Protein AF-A0A2W0AIH6-F1 (afdb_monomer_lite)

Structure (mmCIF, N/CA/C/O backbone):
data_AF-A0A2W0AIH6-F1
#
_entry.id   AF-A0A2W0AIH6-F1
#
loop_
_atom_site.group_PDB
_atom_site.id
_atom_site.type_symbol
_atom_site.label_atom_id
_atom_site.label_alt_id
_atom_site.label_comp_id
_atom_site.label_asym_id
_atom_site.label_entity_id
_atom_site.label_seq_id
_atom_site.pdbx_PDB_ins_code
_atom_site.Cartn_x
_atom_site.Cartn_y
_atom_site.Cartn_z
_atom_site.occupancy
_atom_site.B_iso_or_equiv
_atom_site.auth_seq_id
_atom_site.auth_comp_id
_atom_site.auth_asym_id
_atom_site.auth_atom_id
_atom_site.pdbx_PDB_model_num
ATOM 1 N N . GLU A 1 1 ? 5.944 -13.666 -12.154 1.00 88.19 1 GLU A N 1
ATOM 2 C CA . GLU A 1 1 ? 5.937 -15.117 -11.828 1.00 88.19 1 GLU A CA 1
ATOM 3 C C . GLU A 1 1 ? 5.924 -15.311 -10.312 1.00 88.19 1 GLU A C 1
ATOM 5 O O . GLU A 1 1 ? 6.243 -14.347 -9.616 1.00 88.19 1 GLU A O 1
ATOM 10 N N . PRO A 1 2 ? 5.558 -16.492 -9.774 1.00 95.75 2 PRO A N 1
ATOM 11 C CA . PRO A 1 2 ? 5.498 -16.731 -8.332 1.00 95.75 2 PRO A CA 1
ATOM 12 C C . PRO A 1 2 ? 6.894 -16.934 -7.706 1.00 95.75 2 PRO A C 1
ATOM 14 O O . PRO A 1 2 ? 7.175 -17.976 -7.110 1.00 95.75 2 PRO A O 1
ATOM 17 N N . LEU A 1 3 ? 7.788 -15.966 -7.912 1.00 96.81 3 LEU A N 1
ATOM 18 C CA . LEU A 1 3 ? 9.206 -16.013 -7.543 1.00 96.81 3 LEU A CA 1
ATOM 19 C C . LEU A 1 3 ? 9.545 -15.110 -6.349 1.00 96.81 3 LEU A C 1
ATOM 21 O O . LEU A 1 3 ? 10.716 -14.947 -6.028 1.00 96.81 3 LEU A O 1
ATOM 25 N N . ALA A 1 4 ? 8.550 -14.505 -5.691 1.00 96.31 4 ALA A N 1
ATOM 26 C CA . ALA A 1 4 ? 8.812 -13.686 -4.514 1.00 96.31 4 ALA A CA 1
ATOM 27 C C . ALA A 1 4 ? 9.203 -14.564 -3.313 1.00 96.31 4 ALA A C 1
ATOM 29 O O . ALA A 1 4 ? 8.496 -15.518 -2.968 1.00 96.31 4 ALA A O 1
ATOM 30 N N . GLU A 1 5 ? 10.328 -14.244 -2.672 1.00 94.50 5 GLU A N 1
ATOM 31 C CA . GLU A 1 5 ? 10.950 -15.096 -1.655 1.00 94.50 5 GLU A CA 1
ATOM 32 C C . GLU A 1 5 ? 10.581 -14.682 -0.227 1.00 94.50 5 GLU A C 1
ATOM 34 O O . GLU A 1 5 ? 10.165 -15.537 0.568 1.00 94.50 5 GLU A O 1
ATOM 39 N N . PHE A 1 6 ? 10.701 -13.382 0.077 1.00 93.56 6 PHE A N 1
ATOM 40 C CA . PHE A 1 6 ? 10.445 -12.783 1.390 1.00 93.56 6 PHE A CA 1
ATOM 41 C C . PHE A 1 6 ? 9.976 -11.319 1.289 1.00 93.56 6 PHE A C 1
ATOM 43 O O . PHE A 1 6 ? 10.190 -10.634 0.286 1.00 93.56 6 PHE A O 1
ATOM 50 N N . GLN A 1 7 ? 9.321 -10.831 2.347 1.00 85.38 7 GLN A N 1
ATOM 51 C CA . GLN A 1 7 ? 8.916 -9.429 2.472 1.00 85.38 7 GLN A CA 1
ATOM 52 C C . GLN A 1 7 ? 10.156 -8.530 2.582 1.00 85.38 7 GLN A C 1
ATOM 54 O O . GLN A 1 7 ? 10.975 -8.730 3.472 1.00 85.38 7 GLN A O 1
ATOM 59 N N . GLY A 1 8 ? 10.272 -7.532 1.701 1.00 87.31 8 GLY A N 1
ATOM 60 C CA . GLY A 1 8 ? 11.427 -6.624 1.657 1.00 87.31 8 GLY A CA 1
ATOM 61 C C . GLY A 1 8 ? 12.515 -7.013 0.652 1.00 87.31 8 GLY A C 1
ATOM 62 O O . GLY A 1 8 ? 13.564 -6.389 0.631 1.00 87.31 8 GLY A O 1
ATOM 63 N N . GLN A 1 9 ? 12.279 -8.010 -0.210 1.00 92.12 9 GLN A N 1
ATOM 64 C CA . GLN A 1 9 ? 13.210 -8.374 -1.294 1.00 92.12 9 GLN A CA 1
ATOM 65 C C . GLN A 1 9 ? 13.425 -7.271 -2.354 1.00 92.12 9 GLN A C 1
ATOM 67 O O . GLN A 1 9 ? 14.321 -7.392 -3.189 1.00 92.12 9 GLN A O 1
ATOM 72 N N . LEU A 1 10 ? 12.546 -6.265 -2.376 1.00 94.69 10 LEU A N 1
ATOM 73 C CA . LEU A 1 10 ? 12.642 -5.093 -3.237 1.00 94.69 10 LEU A CA 1
ATOM 74 C C . LEU A 1 10 ? 13.404 -4.024 -2.456 1.00 94.69 10 LEU A C 1
ATOM 76 O O . LEU A 1 10 ? 12.835 -3.369 -1.587 1.00 94.69 10 LEU A O 1
ATOM 80 N N . ASP A 1 11 ? 14.696 -3.925 -2.744 1.00 93.56 11 ASP A N 1
ATOM 81 C CA . ASP A 1 11 ? 15.621 -2.957 -2.162 1.00 93.56 11 ASP A CA 1
ATOM 82 C C . ASP A 1 11 ? 16.517 -2.433 -3.298 1.00 93.56 11 ASP A C 1
ATOM 84 O O . ASP A 1 11 ? 17.241 -3.231 -3.912 1.00 93.56 11 ASP A O 1
ATOM 88 N N . PRO A 1 12 ? 16.428 -1.140 -3.656 1.00 94.50 12 PRO A N 1
ATOM 89 C CA . PRO A 1 12 ? 15.680 -0.071 -2.980 1.00 94.50 12 PRO A CA 1
ATOM 90 C C . PRO A 1 12 ? 14.155 -0.205 -3.097 1.00 94.50 12 PRO A C 1
ATOM 92 O O . PRO A 1 12 ? 13.643 -0.961 -3.927 1.00 94.50 12 PRO A O 1
ATOM 95 N N . ASP A 1 13 ? 13.435 0.546 -2.263 1.00 93.25 13 ASP A N 1
ATOM 96 C CA . ASP A 1 13 ? 11.973 0.649 -2.304 1.00 93.25 13 ASP A CA 1
ATOM 97 C C . ASP A 1 13 ? 11.495 1.111 -3.701 1.00 93.25 13 ASP A C 1
ATOM 99 O O . ASP A 1 13 ? 12.067 2.051 -4.267 1.00 93.25 13 ASP A O 1
ATOM 103 N N . PRO A 1 14 ? 10.486 0.461 -4.311 1.00 95.50 14 PRO A N 1
ATOM 104 C CA . PRO A 1 14 ? 9.937 0.906 -5.587 1.00 95.50 14 PRO A CA 1
ATOM 105 C C . PRO A 1 14 ? 9.356 2.319 -5.503 1.00 95.50 14 PRO A C 1
ATOM 107 O O . PRO A 1 14 ? 8.718 2.680 -4.518 1.00 95.50 14 PRO A O 1
ATOM 110 N N . ASP A 1 15 ? 9.500 3.108 -6.573 1.00 95.25 15 ASP A N 1
ATOM 111 C CA . ASP A 1 15 ? 8.969 4.471 -6.559 1.00 95.25 15 ASP A CA 1
ATOM 112 C C . ASP A 1 15 ? 7.441 4.472 -6.458 1.00 95.25 15 ASP A C 1
ATOM 114 O O . ASP A 1 15 ? 6.725 4.097 -7.390 1.00 95.25 15 ASP A O 1
ATOM 118 N N . HIS A 1 16 ? 6.945 4.943 -5.323 1.00 93.56 16 HIS A N 1
ATOM 119 C CA . HIS A 1 16 ? 5.527 5.129 -5.062 1.00 93.56 16 HIS A CA 1
ATOM 120 C C . HIS A 1 16 ? 5.124 6.618 -5.072 1.00 93.56 16 HIS A C 1
ATOM 122 O O . HIS A 1 16 ? 4.036 6.974 -4.613 1.00 93.56 16 HIS A O 1
ATOM 128 N N . HIS A 1 17 ? 5.989 7.527 -5.538 1.00 93.50 17 HIS A N 1
ATOM 129 C CA . HIS A 1 17 ? 5.618 8.921 -5.795 1.00 93.50 17 HIS A CA 1
ATOM 130 C C . HIS A 1 17 ? 4.837 9.046 -7.101 1.00 93.50 17 HIS A C 1
ATOM 132 O O . HIS A 1 17 ? 4.889 8.176 -7.968 1.00 93.50 17 HIS A O 1
ATOM 138 N N . PHE A 1 18 ? 4.129 10.168 -7.257 1.00 92.69 18 PHE A N 1
ATOM 139 C CA . PHE A 1 18 ? 3.310 10.414 -8.442 1.00 92.69 18 PHE A CA 1
ATOM 140 C C . PHE A 1 18 ? 4.077 10.217 -9.766 1.00 92.69 18 PHE A C 1
ATOM 142 O O . PHE A 1 18 ? 3.569 9.473 -10.596 1.00 92.69 18 PHE A O 1
ATOM 149 N N . PRO A 1 19 ? 5.296 10.762 -9.981 1.00 93.75 19 PRO A N 1
ATOM 150 C CA . PRO A 1 19 ? 6.025 10.542 -11.236 1.00 93.75 19 PRO A CA 1
ATOM 151 C C . PRO A 1 19 ? 6.367 9.069 -11.508 1.00 93.75 19 PRO A C 1
ATOM 153 O O . PRO A 1 19 ? 6.285 8.621 -12.651 1.00 93.75 19 PRO A O 1
ATOM 156 N N . GLY A 1 20 ? 6.714 8.305 -10.468 1.00 95.50 20 GLY A N 1
ATOM 157 C CA . GLY A 1 20 ? 6.971 6.871 -10.574 1.00 95.50 20 GLY A CA 1
ATOM 158 C C . GLY A 1 20 ? 5.717 6.099 -10.973 1.00 95.50 20 GLY A C 1
ATOM 159 O O . GLY A 1 20 ? 5.725 5.377 -11.967 1.00 95.50 20 GLY A O 1
ATOM 160 N N . VAL A 1 21 ? 4.609 6.3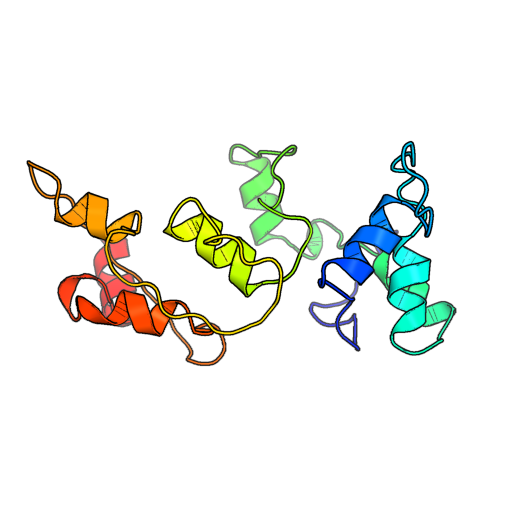12 -10.259 1.00 95.69 21 VAL A N 1
ATOM 161 C CA . VAL A 1 21 ? 3.319 5.662 -10.556 1.00 95.69 21 VAL A CA 1
ATOM 162 C C . VAL A 1 21 ? 2.788 6.074 -11.936 1.00 95.69 21 VAL A C 1
ATOM 164 O O . VAL A 1 21 ? 2.229 5.257 -12.668 1.00 95.69 21 VAL A O 1
ATOM 167 N N . ASP A 1 22 ? 3.009 7.322 -12.337 1.00 95.62 22 ASP A N 1
ATOM 168 C CA . ASP A 1 22 ? 2.675 7.826 -13.664 1.00 95.62 22 ASP A CA 1
ATOM 169 C C . ASP A 1 22 ? 3.418 7.067 -14.771 1.00 95.62 22 ASP A C 1
ATOM 171 O O . ASP A 1 22 ? 2.798 6.538 -15.701 1.00 95.62 22 ASP A O 1
ATOM 175 N N . LEU A 1 23 ? 4.738 6.917 -14.610 1.00 97.44 23 LEU A N 1
ATOM 176 C CA . LEU A 1 23 ? 5.564 6.101 -15.489 1.00 97.44 23 LEU A CA 1
ATOM 177 C C . LEU A 1 23 ? 5.065 4.655 -15.515 1.00 97.44 23 LEU A C 1
ATOM 179 O O . LEU A 1 23 ? 4.959 4.095 -16.602 1.00 97.44 23 LEU A O 1
ATOM 183 N N . GLN A 1 24 ? 4.710 4.067 -14.368 1.00 97.50 24 GLN A N 1
ATOM 184 C CA . GLN A 1 24 ? 4.189 2.696 -14.273 1.00 97.50 24 GLN A CA 1
ATOM 185 C C . GLN A 1 24 ? 2.921 2.494 -15.115 1.00 97.50 24 GLN A C 1
ATOM 187 O O . GLN A 1 24 ? 2.837 1.534 -15.888 1.00 97.50 24 GLN A O 1
ATOM 192 N N . ILE A 1 25 ? 1.966 3.421 -15.001 1.00 97.06 25 ILE A N 1
ATOM 193 C CA . ILE A 1 25 ? 0.647 3.342 -15.640 1.00 97.06 25 ILE A CA 1
ATOM 194 C C . ILE A 1 25 ? 0.716 3.673 -17.138 1.00 97.06 25 ILE A C 1
ATOM 196 O O . ILE A 1 25 ? 0.122 2.965 -17.956 1.00 97.06 25 ILE A O 1
ATOM 200 N N . PHE A 1 26 ? 1.430 4.736 -17.512 1.00 97.88 26 PHE A N 1
ATOM 201 C CA . PHE A 1 26 ? 1.424 5.281 -18.878 1.00 97.88 26 PHE A CA 1
ATOM 202 C C . PHE A 1 26 ? 2.676 4.932 -19.689 1.00 97.88 26 PHE A C 1
ATOM 204 O O . PHE A 1 26 ? 2.755 5.216 -20.884 1.00 97.88 26 PHE A O 1
ATOM 211 N N . GLY A 1 27 ? 3.668 4.289 -19.076 1.00 96.81 27 GLY A N 1
ATOM 212 C CA . GLY A 1 27 ? 4.873 3.827 -19.762 1.00 96.81 27 GLY A CA 1
ATOM 213 C C . GLY A 1 27 ? 5.783 4.954 -20.264 1.00 96.81 27 GLY A C 1
ATOM 214 O O . GLY A 1 27 ? 6.633 4.680 -21.115 1.00 96.81 27 GLY A O 1
ATOM 215 N N . GLY A 1 28 ? 5.609 6.178 -19.745 1.00 95.00 28 GLY A N 1
A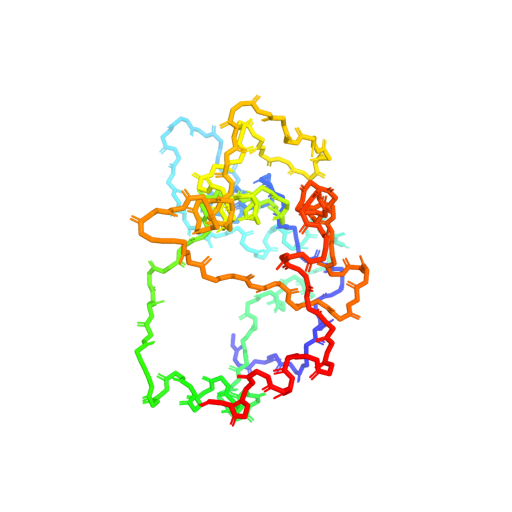TOM 216 C CA . GLY A 1 28 ? 6.372 7.382 -20.100 1.00 95.00 28 GLY A CA 1
ATOM 217 C C . GLY A 1 28 ? 5.675 8.313 -21.097 1.00 95.00 28 GLY A C 1
ATOM 218 O O . GLY A 1 28 ? 6.265 9.310 -21.508 1.00 95.00 28 GLY A O 1
ATOM 219 N N . ASP A 1 29 ? 4.440 8.001 -21.499 1.00 95.69 29 ASP A N 1
ATOM 220 C CA . ASP A 1 29 ? 3.640 8.895 -22.332 1.00 95.69 29 ASP A CA 1
ATOM 221 C C . ASP A 1 29 ? 3.116 10.086 -21.509 1.00 95.69 29 ASP A C 1
ATOM 223 O O . ASP A 1 29 ? 2.398 9.920 -20.521 1.00 95.69 29 ASP A O 1
ATOM 227 N N . ASN A 1 30 ? 3.472 11.296 -21.941 1.00 93.62 30 ASN A N 1
ATOM 228 C CA . ASN A 1 30 ? 3.061 12.566 -21.335 1.00 93.62 30 ASN A CA 1
ATOM 229 C C . ASN A 1 30 ? 2.071 13.343 -22.223 1.00 93.62 30 ASN A C 1
ATOM 231 O O . ASN A 1 30 ? 1.809 14.523 -21.987 1.00 93.62 30 ASN A O 1
ATOM 235 N N . GLY A 1 31 ? 1.546 12.711 -23.276 1.00 94.94 31 GLY A N 1
ATOM 236 C CA . GLY A 1 31 ? 0.577 13.316 -24.177 1.00 94.94 31 GLY A CA 1
ATOM 237 C C . GLY A 1 31 ? -0.784 13.558 -23.508 1.00 94.94 31 GLY A C 1
ATOM 238 O O . GLY A 1 31 ? -1.180 12.825 -22.602 1.00 94.94 31 GLY A O 1
ATOM 239 N N . PRO A 1 32 ? -1.566 14.545 -23.984 1.00 92.69 32 PRO A N 1
ATOM 240 C CA . PRO A 1 32 ? -2.872 14.881 -23.406 1.00 92.69 32 PRO A CA 1
ATOM 241 C C . PRO A 1 32 ? -3.915 13.755 -23.526 1.00 92.69 32 PRO A C 1
ATOM 243 O O . PRO A 1 32 ? -4.865 13.725 -22.753 1.00 92.69 32 PRO A O 1
ATOM 246 N N . ASN A 1 33 ? -3.727 12.824 -24.468 1.00 94.75 33 ASN A N 1
ATOM 247 C CA . ASN A 1 33 ? -4.609 11.675 -24.715 1.00 94.75 33 ASN A CA 1
ATOM 248 C C . ASN A 1 33 ? -3.903 10.336 -24.455 1.00 94.75 33 ASN A C 1
ATOM 250 O O . ASN A 1 33 ? -4.224 9.327 -25.085 1.00 94.75 33 ASN A O 1
ATOM 254 N N . ARG A 1 34 ? -2.898 10.342 -23.575 1.00 96.06 34 ARG A N 1
ATOM 255 C CA . ARG A 1 34 ? -2.146 9.140 -23.222 1.00 96.06 34 ARG A CA 1
ATOM 256 C C . ARG A 1 34 ? -3.065 8.026 -22.723 1.00 96.06 34 ARG A C 1
ATOM 258 O O . ARG A 1 34 ? -4.042 8.264 -22.010 1.00 96.06 34 ARG A O 1
ATOM 265 N N . VAL A 1 35 ? -2.716 6.794 -23.069 1.00 96.81 35 VAL A N 1
ATOM 266 C CA . VAL A 1 35 ? -3.472 5.596 -22.690 1.00 96.81 35 VAL A CA 1
ATOM 267 C C . VAL A 1 35 ? -2.672 4.809 -21.664 1.00 96.81 35 VAL A C 1
ATOM 269 O O . VAL A 1 35 ? -1.482 4.558 -21.851 1.00 96.81 35 VAL A O 1
ATOM 272 N N . ALA A 1 36 ? -3.334 4.403 -20.582 1.00 96.94 36 ALA A N 1
ATOM 273 C CA . ALA A 1 36 ? -2.733 3.541 -19.576 1.00 96.94 36 ALA A CA 1
ATOM 274 C C . ALA A 1 36 ? -2.413 2.169 -20.195 1.00 96.94 36 ALA A C 1
ATOM 276 O O . ALA A 1 36 ? -3.311 1.371 -20.458 1.00 96.94 36 ALA A O 1
ATOM 277 N N . ASN A 1 37 ? -1.132 1.914 -20.460 1.00 96.62 37 ASN A N 1
ATOM 278 C CA . ASN A 1 37 ? -0.645 0.686 -21.097 1.00 96.62 37 ASN A CA 1
ATOM 279 C C . ASN A 1 37 ? -0.034 -0.300 -20.089 1.00 96.62 37 ASN A C 1
ATOM 281 O O . ASN A 1 37 ? 0.221 -1.454 -20.440 1.00 96.62 37 ASN A O 1
ATOM 285 N N . MET A 1 38 ? 0.191 0.144 -18.846 1.00 97.50 38 MET A N 1
ATOM 286 C CA . MET A 1 38 ? 0.780 -0.638 -17.754 1.00 97.50 38 MET A CA 1
ATOM 287 C C . MET A 1 38 ? 2.164 -1.229 -18.086 1.00 97.50 38 MET A C 1
ATOM 289 O O . MET A 1 38 ? 2.605 -2.182 -17.452 1.00 97.50 38 MET A O 1
ATOM 293 N N . GLN A 1 39 ? 2.872 -0.677 -19.079 1.00 97.44 39 GLN A N 1
ATOM 294 C CA . GLN A 1 39 ? 4.187 -1.155 -19.536 1.00 97.44 39 GLN A CA 1
ATOM 295 C C . GLN A 1 39 ? 5.356 -0.466 -18.815 1.00 97.44 39 GLN A C 1
ATOM 297 O O . GLN A 1 39 ? 6.491 -0.471 -19.300 1.00 97.44 39 GLN A O 1
ATOM 302 N N . GLY A 1 40 ? 5.083 0.193 -17.689 1.00 97.81 40 GLY A N 1
ATOM 303 C CA . GLY A 1 40 ? 6.054 1.025 -16.995 1.00 97.81 40 GLY A CA 1
ATOM 304 C C . GLY A 1 40 ? 6.620 0.458 -15.703 1.00 97.81 40 GLY A C 1
ATOM 305 O O . GLY A 1 40 ? 7.570 1.036 -15.196 1.00 97.81 40 GLY A O 1
ATOM 306 N N . PHE A 1 41 ? 6.084 -0.638 -15.157 1.00 97.75 41 PHE A N 1
ATOM 307 C CA . PHE A 1 41 ? 6.494 -1.146 -13.836 1.00 97.75 41 PHE A CA 1
ATOM 308 C C . PHE A 1 41 ? 7.987 -1.473 -13.754 1.00 97.75 41 PHE A C 1
ATOM 310 O O . PHE A 1 41 ? 8.701 -0.924 -12.919 1.00 97.75 41 PHE A O 1
ATOM 317 N N . VAL A 1 42 ? 8.483 -2.281 -14.692 1.00 97.88 42 VAL A N 1
ATOM 318 C CA . VAL A 1 42 ? 9.916 -2.599 -14.798 1.00 97.88 42 VAL A CA 1
ATOM 319 C C . VAL A 1 42 ? 10.740 -1.345 -15.099 1.00 97.88 42 VAL A C 1
ATOM 321 O O . VAL A 1 42 ? 11.788 -1.144 -14.496 1.00 97.88 42 VAL A O 1
ATOM 324 N N . LYS A 1 43 ? 10.252 -0.456 -15.977 1.00 97.88 43 LYS A N 1
ATOM 325 C CA . LYS A 1 43 ? 10.950 0.793 -16.331 1.00 97.88 43 LYS A CA 1
ATOM 326 C C . LYS A 1 43 ? 11.131 1.705 -15.117 1.00 97.88 43 LYS A C 1
ATOM 328 O O . LYS A 1 43 ? 12.221 2.211 -14.895 1.00 97.88 43 LYS A O 1
ATOM 333 N N . SER A 1 44 ? 10.071 1.893 -14.336 1.00 97.94 44 SER A N 1
ATOM 334 C CA . SER A 1 44 ? 10.078 2.699 -13.115 1.00 97.94 44 SER A CA 1
ATOM 335 C C . SER A 1 44 ? 10.970 2.087 -12.045 1.00 97.94 44 SER A C 1
ATOM 337 O O . SER A 1 44 ? 11.654 2.822 -11.340 1.00 97.94 44 SER A O 1
ATOM 339 N N . TYR A 1 45 ? 11.020 0.758 -11.929 1.00 97.81 45 TYR A N 1
ATOM 340 C CA . TYR A 1 45 ? 11.912 0.156 -10.947 1.00 97.81 45 TYR A CA 1
ATOM 341 C C . TYR A 1 45 ? 13.379 0.181 -11.389 1.00 97.81 45 TYR A C 1
ATOM 343 O O . TYR A 1 45 ? 14.270 0.428 -10.580 1.00 97.81 45 TYR A O 1
ATOM 351 N N . PHE A 1 46 ? 13.639 0.045 -12.691 1.00 97.94 46 PHE A N 1
ATOM 352 C CA . PHE A 1 46 ? 14.972 0.220 -13.261 1.00 97.94 46 PHE A CA 1
ATOM 353 C C . PHE A 1 46 ? 15.561 1.601 -12.941 1.00 97.94 46 PHE A C 1
ATOM 355 O O . PHE A 1 46 ? 16.747 1.683 -12.643 1.00 97.94 46 PHE A O 1
ATOM 362 N N . THR A 1 47 ? 14.767 2.680 -12.912 1.00 96.88 47 THR A N 1
ATOM 363 C CA . THR A 1 47 ? 15.297 4.023 -12.600 1.00 96.88 47 THR A CA 1
ATOM 364 C C . THR A 1 47 ? 15.804 4.175 -11.164 1.00 96.88 47 THR A C 1
ATOM 366 O O . THR A 1 47 ? 16.512 5.138 -10.889 1.00 96.88 47 THR A O 1
ATOM 369 N N . GLN A 1 48 ? 15.477 3.250 -10.253 1.00 95.50 48 GLN A N 1
ATOM 370 C CA . GLN A 1 48 ? 15.957 3.305 -8.870 1.00 95.50 48 GLN A CA 1
ATOM 371 C C . GLN A 1 48 ? 17.454 2.990 -8.747 1.00 95.50 48 GLN A C 1
ATOM 373 O O . GLN A 1 48 ? 18.158 3.646 -7.987 1.00 95.50 48 GLN A O 1
ATOM 378 N N . GLN A 1 49 ? 17.957 2.005 -9.500 1.00 95.81 49 GLN A N 1
ATOM 379 C CA . GLN A 1 49 ? 19.358 1.563 -9.384 1.00 95.81 49 GLN A CA 1
ATOM 380 C C . GLN A 1 49 ? 20.031 1.141 -10.698 1.00 95.81 49 GLN A C 1
ATOM 382 O O . GLN A 1 49 ? 21.208 0.801 -10.698 1.00 95.81 49 GLN A O 1
ATOM 387 N N . HIS A 1 50 ? 19.321 1.202 -11.825 1.00 97.00 50 HIS A N 1
ATOM 388 C CA . HIS A 1 50 ? 19.812 0.857 -13.163 1.00 97.00 50 HIS A CA 1
ATOM 389 C C . HIS A 1 50 ? 20.273 -0.605 -13.315 1.00 97.00 50 HIS A C 1
ATOM 391 O O . HIS A 1 50 ? 21.171 -0.905 -14.101 1.00 97.00 50 HIS A O 1
ATOM 397 N N . ASP A 1 51 ? 19.620 -1.524 -12.599 1.00 97.38 51 ASP A N 1
ATOM 398 C CA . ASP A 1 51 ? 19.842 -2.972 -12.687 1.00 97.38 51 ASP A CA 1
ATOM 399 C C . ASP A 1 51 ? 18.661 -3.647 -13.404 1.00 97.38 51 ASP A C 1
ATOM 401 O O . ASP A 1 51 ? 17.522 -3.609 -12.932 1.00 97.38 51 ASP A O 1
ATOM 405 N N . ILE A 1 52 ? 18.939 -4.260 -14.558 1.00 96.69 52 ILE A N 1
ATOM 406 C CA . ILE A 1 52 ? 17.933 -4.930 -15.393 1.00 96.69 52 ILE A CA 1
ATOM 407 C C . ILE A 1 52 ? 17.354 -6.154 -14.675 1.00 96.69 52 ILE A C 1
ATOM 409 O O . ILE A 1 52 ? 16.134 -6.263 -14.546 1.00 96.69 52 ILE A O 1
ATOM 413 N N . GLU A 1 53 ? 18.207 -7.047 -14.173 1.00 95.56 53 GLU A N 1
ATOM 414 C CA . GLU A 1 53 ? 17.772 -8.292 -13.533 1.00 95.56 53 GLU A CA 1
ATOM 415 C C . GLU A 1 53 ? 16.991 -8.000 -12.253 1.00 95.56 53 GLU A C 1
ATOM 417 O O . GLU A 1 53 ? 15.946 -8.602 -11.991 1.00 95.56 53 GLU A O 1
ATOM 422 N N . HIS A 1 54 ? 17.444 -7.016 -11.475 1.00 95.81 54 HIS A N 1
ATOM 423 C CA . HIS A 1 54 ? 16.719 -6.600 -10.286 1.00 95.81 54 HIS A CA 1
ATOM 424 C C . HIS A 1 54 ? 15.385 -5.931 -10.634 1.00 95.81 54 HIS A C 1
ATOM 426 O O . HIS A 1 54 ? 14.381 -6.200 -9.974 1.00 95.81 54 HIS A O 1
ATOM 432 N N . SER A 1 55 ? 15.328 -5.106 -11.686 1.00 97.31 55 SER A N 1
ATOM 433 C CA . SER A 1 55 ? 14.091 -4.415 -12.067 1.00 97.31 55 SER A CA 1
ATOM 434 C C . SER A 1 55 ? 12.941 -5.377 -12.389 1.00 97.31 55 SER A C 1
ATOM 436 O O . SER A 1 55 ? 11.786 -5.069 -12.103 1.00 97.31 55 SER A O 1
ATOM 438 N N . HIS A 1 56 ? 13.237 -6.578 -12.899 1.00 96.88 56 HIS A N 1
ATOM 439 C CA . HIS A 1 56 ? 12.232 -7.610 -13.167 1.00 96.88 56 HIS A CA 1
ATOM 440 C C . HIS A 1 56 ? 11.584 -8.187 -11.902 1.00 96.88 56 HIS A C 1
ATOM 442 O O . HIS A 1 56 ? 10.441 -8.654 -11.965 1.00 96.88 56 HIS A O 1
ATOM 448 N N . LYS A 1 57 ? 12.248 -8.098 -10.740 1.00 96.56 57 LYS A N 1
ATOM 449 C CA . LYS A 1 57 ? 11.714 -8.600 -9.463 1.00 96.56 57 LYS A CA 1
ATOM 450 C C . LYS A 1 57 ? 10.419 -7.903 -9.043 1.00 96.56 57 LYS A C 1
ATOM 452 O O . LYS A 1 57 ? 9.631 -8.506 -8.320 1.00 96.56 57 LYS A O 1
ATOM 457 N N . ILE A 1 58 ? 10.147 -6.687 -9.535 1.00 96.81 58 ILE A N 1
ATOM 458 C CA . ILE A 1 58 ? 8.881 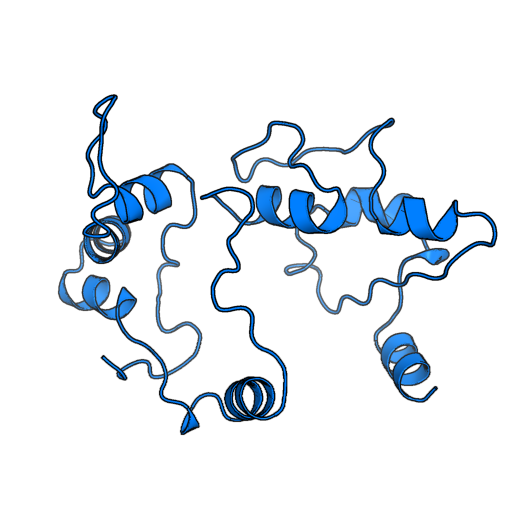-5.973 -9.277 1.00 96.81 58 ILE A CA 1
ATOM 459 C C . ILE A 1 58 ? 7.651 -6.748 -9.777 1.00 96.81 58 ILE A C 1
ATOM 461 O O . ILE A 1 58 ? 6.551 -6.570 -9.265 1.00 96.81 58 ILE A O 1
ATOM 465 N N . MET A 1 59 ? 7.836 -7.637 -10.759 1.00 97.12 59 MET A N 1
ATOM 466 C CA . MET A 1 59 ? 6.771 -8.466 -11.334 1.00 97.12 59 MET A CA 1
ATOM 467 C C . MET A 1 59 ? 6.603 -9.812 -10.610 1.00 97.12 59 MET A C 1
ATOM 469 O O . MET A 1 59 ? 5.806 -10.664 -11.032 1.00 97.12 59 MET A O 1
ATOM 473 N N . TYR A 1 60 ? 7.392 -10.065 -9.563 1.00 97.31 60 TYR A N 1
ATOM 474 C CA . TYR A 1 60 ? 7.292 -11.287 -8.777 1.00 97.31 60 TYR A CA 1
ATOM 475 C C . TYR A 1 60 ? 6.134 -11.181 -7.787 1.00 97.31 60 TYR A C 1
ATOM 477 O O . TYR A 1 60 ? 5.903 -10.138 -7.185 1.00 97.31 60 TYR A O 1
ATOM 485 N N . TYR A 1 61 ? 5.412 -12.282 -7.599 1.00 96.38 61 TYR A N 1
ATOM 486 C CA . TYR A 1 61 ? 4.337 -12.382 -6.615 1.00 96.38 61 TYR A CA 1
ATOM 487 C C . TYR A 1 61 ? 4.546 -13.591 -5.704 1.00 96.38 61 TYR A C 1
ATOM 489 O O . TYR A 1 61 ? 5.281 -14.524 -6.035 1.00 96.38 61 TYR A O 1
ATOM 497 N N . PHE A 1 62 ? 3.923 -13.569 -4.529 1.00 97.25 62 PHE A N 1
ATOM 498 C CA . PHE A 1 62 ? 3.977 -14.685 -3.590 1.00 97.25 62 PHE A CA 1
ATOM 499 C C . PHE A 1 62 ? 2.962 -15.762 -3.969 1.00 97.25 62 PHE A C 1
ATOM 501 O O . PHE A 1 62 ? 1.850 -15.458 -4.403 1.00 97.25 62 PHE A O 1
ATOM 508 N N . LYS A 1 63 ? 3.327 -17.029 -3.763 1.00 97.25 63 LYS A N 1
ATOM 509 C CA . LYS A 1 63 ? 2.353 -18.126 -3.803 1.00 97.25 63 LYS A CA 1
ATOM 510 C C . LYS A 1 63 ? 1.449 -18.085 -2.564 1.00 97.25 63 LYS A C 1
ATOM 512 O O . LYS A 1 63 ? 1.910 -17.620 -1.518 1.00 97.25 63 LYS A O 1
ATOM 517 N N . PRO A 1 64 ? 0.217 -18.620 -2.626 1.00 96.75 64 PRO A N 1
ATOM 518 C CA . PRO A 1 64 ? -0.680 -18.672 -1.471 1.00 96.75 64 PRO A CA 1
ATOM 519 C C . PRO A 1 64 ? -0.045 -19.299 -0.219 1.00 96.75 64 PRO A C 1
ATOM 521 O O . PRO A 1 64 ? -0.223 -18.794 0.887 1.00 96.75 64 PRO A O 1
ATOM 524 N N . GLU A 1 65 ? 0.799 -20.326 -0.380 1.00 96.75 65 GLU A N 1
ATOM 525 C CA . GLU A 1 65 ? 1.451 -21.020 0.744 1.00 96.75 65 GLU A CA 1
ATOM 526 C C . GLU A 1 65 ? 2.480 -20.143 1.477 1.00 96.75 65 GLU A C 1
ATOM 528 O O . GLU A 1 65 ? 2.822 -20.412 2.627 1.00 96.75 65 GLU A O 1
ATOM 533 N N . LYS A 1 66 ? 2.969 -19.077 0.829 1.00 96.56 66 LYS A N 1
ATOM 534 C CA . LYS A 1 66 ? 3.841 -18.066 1.445 1.00 96.56 66 LYS A CA 1
ATOM 535 C C . LYS A 1 66 ? 3.051 -17.006 2.216 1.00 96.56 66 LYS A C 1
ATOM 537 O O . LYS A 1 66 ? 3.640 -16.298 3.025 1.00 96.56 66 LYS A O 1
ATOM 542 N N . LEU A 1 67 ? 1.740 -16.903 1.985 1.00 96.12 67 LEU A N 1
ATOM 543 C CA . LEU A 1 67 ? 0.836 -15.939 2.613 1.00 96.12 67 LEU A CA 1
ATOM 544 C C . LEU A 1 67 ? -0.367 -16.656 3.258 1.00 96.12 67 LEU A C 1
ATOM 546 O O . LEU A 1 67 ? -1.509 -16.339 2.917 1.00 96.12 67 LEU A O 1
ATOM 550 N N . PRO A 1 68 ? -0.159 -17.620 4.177 1.00 97.06 68 PRO A N 1
ATOM 551 C CA . PRO A 1 68 ? -1.235 -18.489 4.655 1.00 97.06 68 PRO A CA 1
ATOM 552 C C . PRO A 1 68 ? -2.367 -17.703 5.324 1.00 97.06 68 PRO A C 1
ATOM 554 O O . PRO A 1 68 ? -3.531 -17.941 5.028 1.00 97.06 68 PRO A O 1
ATOM 557 N N . VAL A 1 69 ? -2.042 -16.701 6.148 1.00 97.62 69 VAL A N 1
ATOM 558 C CA . VAL A 1 69 ? -3.049 -15.870 6.830 1.00 97.62 69 VAL A CA 1
ATOM 559 C C . VAL A 1 69 ? -3.901 -15.079 5.831 1.00 97.62 69 VAL A C 1
ATOM 561 O O . VAL A 1 69 ? -5.126 -15.128 5.897 1.00 97.62 69 VAL A O 1
ATOM 564 N N . LEU A 1 70 ? -3.273 -14.378 4.879 1.00 96.81 70 LEU A N 1
ATOM 565 C CA . LEU A 1 70 ? -4.000 -13.595 3.871 1.00 96.81 70 LEU A CA 1
ATOM 566 C C . LEU A 1 70 ? -4.801 -14.491 2.921 1.00 96.81 70 LEU A C 1
ATOM 568 O O . LEU A 1 70 ? -5.904 -14.125 2.531 1.00 96.81 70 LEU A O 1
ATOM 572 N N . THR A 1 71 ? -4.271 -15.667 2.581 1.00 97.62 71 THR A N 1
ATOM 573 C CA . THR A 1 71 ? -4.964 -16.660 1.752 1.00 97.62 71 THR A CA 1
ATOM 574 C C . THR A 1 71 ? -6.229 -17.158 2.442 1.00 97.62 71 THR A C 1
ATOM 576 O O . THR A 1 71 ? -7.290 -17.165 1.820 1.00 97.62 71 THR A O 1
ATOM 579 N N . THR A 1 72 ? -6.156 -17.511 3.729 1.00 98.31 72 THR A N 1
ATOM 580 C CA . THR A 1 72 ? -7.336 -17.911 4.508 1.00 98.31 72 THR A CA 1
ATOM 581 C C . THR A 1 72 ? -8.362 -16.781 4.568 1.00 98.31 72 THR A C 1
ATOM 583 O O . THR A 1 72 ? -9.526 -16.996 4.257 1.00 98.31 72 THR A O 1
ATOM 586 N N . LEU A 1 73 ? -7.947 -15.546 4.874 1.00 98.00 73 LEU A N 1
ATOM 587 C CA . LEU A 1 73 ? -8.874 -14.408 4.898 1.00 98.00 73 LEU A CA 1
ATOM 588 C C . LEU A 1 73 ? -9.543 -14.172 3.535 1.00 98.00 73 LEU A C 1
ATOM 590 O O . LEU A 1 73 ? -10.740 -13.912 3.477 1.00 98.00 73 LEU A O 1
ATOM 594 N N . ALA A 1 74 ? -8.792 -14.290 2.440 1.00 97.00 74 ALA A N 1
ATOM 595 C CA . ALA A 1 74 ? -9.316 -14.087 1.093 1.00 97.00 74 ALA A CA 1
ATOM 596 C C . ALA A 1 74 ? -10.270 -15.199 0.623 1.00 97.00 74 ALA A C 1
ATOM 598 O O . ALA A 1 74 ? -11.085 -14.958 -0.265 1.00 97.00 74 ALA A O 1
ATOM 599 N N . THR A 1 75 ? -10.151 -16.409 1.173 1.00 97.38 75 THR A N 1
ATOM 600 C CA . THR A 1 75 ? -10.974 -17.571 0.791 1.00 97.38 75 THR A CA 1
ATOM 601 C C . THR A 1 75 ? -12.200 -17.751 1.681 1.00 97.38 75 THR A C 1
ATOM 603 O O . THR A 1 75 ? -13.222 -18.231 1.201 1.00 97.38 75 THR A O 1
ATOM 606 N N . GLU A 1 76 ? -12.132 -17.298 2.933 1.00 98.38 76 GLU A N 1
ATOM 607 C CA . GLU A 1 76 ? -13.215 -17.435 3.914 1.00 98.38 76 GLU A CA 1
ATOM 608 C C . GLU A 1 76 ? -14.073 -16.162 4.069 1.00 98.38 76 GLU A C 1
ATOM 610 O O . GLU A 1 76 ? -15.141 -16.203 4.679 1.00 98.38 76 GLU A O 1
ATOM 615 N N . PHE A 1 77 ? -13.643 -15.021 3.513 1.00 98.00 77 PHE A N 1
ATOM 616 C CA . PHE A 1 77 ? -14.357 -13.740 3.610 1.00 98.00 77 PHE A CA 1
ATOM 617 C C . PHE A 1 77 ? -14.477 -13.019 2.259 1.00 98.00 77 PHE A C 1
ATOM 619 O O . PHE A 1 77 ? -13.925 -13.425 1.238 1.00 98.00 77 PHE A O 1
ATOM 626 N N . ALA A 1 78 ? -15.238 -11.921 2.241 1.00 97.62 78 ALA A N 1
ATOM 627 C CA . ALA A 1 78 ? -15.430 -11.108 1.045 1.00 97.62 78 ALA A CA 1
ATOM 628 C C . ALA A 1 78 ? -14.150 -10.353 0.648 1.00 97.62 78 ALA A C 1
ATOM 630 O O . ALA A 1 78 ? -13.512 -9.703 1.476 1.00 97.62 78 ALA A O 1
ATOM 631 N N . VAL A 1 79 ? -13.832 -10.370 -0.651 1.00 96.69 79 VAL A N 1
ATOM 632 C CA . VAL A 1 79 ? -12.673 -9.675 -1.228 1.00 96.69 79 VAL A CA 1
ATOM 633 C C . VAL A 1 79 ? -13.126 -8.623 -2.236 1.00 96.69 79 VAL A C 1
ATOM 635 O O . VAL A 1 79 ? -13.863 -8.915 -3.178 1.00 96.69 79 VAL A O 1
ATOM 638 N N . PHE A 1 80 ? -12.622 -7.398 -2.082 1.00 96.44 80 PHE A N 1
ATOM 639 C CA . PHE A 1 80 ? -12.781 -6.329 -3.065 1.00 96.44 80 PHE A CA 1
ATOM 640 C C . PHE A 1 80 ? -11.579 -6.318 -4.018 1.00 96.44 80 PHE A C 1
ATOM 642 O O . PHE A 1 80 ? -10.514 -5.811 -3.684 1.00 96.44 80 PHE A O 1
ATOM 649 N N . ASN A 1 81 ? -11.748 -6.846 -5.232 1.00 94.94 81 ASN A N 1
ATOM 650 C CA . ASN A 1 81 ? -10.692 -6.893 -6.260 1.00 94.94 81 ASN A CA 1
ATOM 651 C C . ASN A 1 81 ? -10.621 -5.633 -7.152 1.00 94.94 81 ASN A C 1
ATOM 653 O O . ASN A 1 81 ? -9.877 -5.596 -8.130 1.00 94.94 81 ASN A O 1
ATOM 657 N N . ARG A 1 82 ? -11.408 -4.603 -6.823 1.00 95.81 82 ARG A N 1
ATOM 658 C CA . ARG A 1 82 ? -11.421 -3.279 -7.465 1.00 95.81 82 ARG A CA 1
ATOM 659 C C . ARG A 1 82 ? -11.341 -2.175 -6.410 1.00 95.81 82 ARG A C 1
ATOM 661 O O . ARG A 1 82 ? -12.165 -1.265 -6.381 1.00 95.81 82 ARG A O 1
ATOM 668 N N . TRP A 1 83 ? -10.370 -2.310 -5.512 1.00 94.75 83 TRP A N 1
ATOM 669 C CA . TRP A 1 83 ? -10.052 -1.334 -4.477 1.00 94.75 83 TRP A CA 1
ATOM 670 C C . TRP A 1 83 ? -8.773 -0.588 -4.863 1.00 94.75 83 TRP A C 1
ATOM 672 O O . TRP A 1 83 ? -7.718 -1.203 -5.001 1.00 94.75 83 TRP A O 1
ATOM 682 N N . PHE A 1 84 ? -8.871 0.724 -5.063 1.00 93.88 84 PHE A N 1
ATOM 683 C CA . PHE A 1 84 ? -7.764 1.562 -5.526 1.00 93.88 84 PHE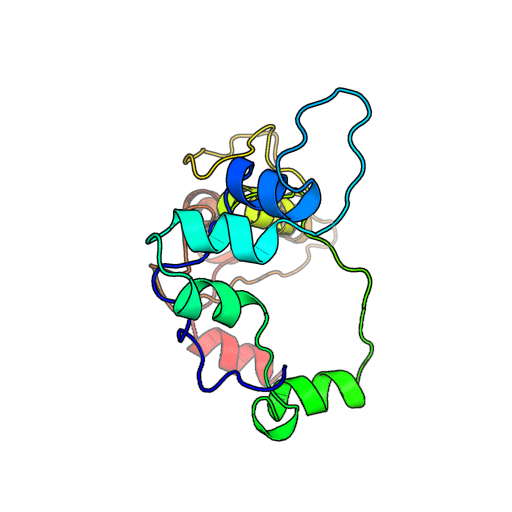 A CA 1
ATOM 684 C C . PHE A 1 84 ? -7.374 2.575 -4.452 1.00 93.88 84 PHE A C 1
ATOM 686 O O . PHE A 1 84 ? -8.208 2.984 -3.640 1.00 93.88 84 PHE A O 1
ATOM 693 N N . SER A 1 85 ? -6.114 3.014 -4.469 1.00 93.06 85 SER A N 1
ATOM 694 C CA . SER A 1 85 ? -5.709 4.195 -3.710 1.00 93.06 85 SER A CA 1
ATOM 695 C C . SER A 1 85 ? -6.498 5.416 -4.193 1.00 93.06 85 SER A C 1
ATOM 697 O O . SER A 1 85 ? -6.898 5.497 -5.355 1.00 93.06 85 SER A O 1
ATOM 699 N N . SER A 1 86 ? -6.751 6.374 -3.301 1.00 94.38 86 SER A N 1
ATOM 700 C CA . SER A 1 86 ? -7.524 7.570 -3.659 1.00 94.38 86 SER A CA 1
ATOM 701 C C . SER A 1 86 ? -6.778 8.456 -4.654 1.00 94.38 86 SER A C 1
ATOM 703 O O . SER A 1 86 ? -7.405 9.087 -5.502 1.00 94.38 86 SER A O 1
ATOM 705 N N . ILE A 1 87 ? -5.444 8.471 -4.576 1.00 91.75 87 ILE A N 1
ATOM 706 C CA . ILE A 1 87 ? -4.579 9.068 -5.594 1.00 91.75 87 ILE A CA 1
ATOM 707 C C . ILE A 1 87 ? -3.443 8.109 -5.992 1.00 91.75 87 ILE A C 1
ATOM 709 O O . ILE A 1 87 ? -2.968 7.340 -5.142 1.00 91.75 87 ILE A O 1
ATOM 713 N N . PRO A 1 88 ? -2.972 8.155 -7.254 1.00 90.69 88 PRO A N 1
ATOM 714 C CA . PRO A 1 88 ? -1.804 7.408 -7.723 1.00 90.69 88 PRO A CA 1
ATOM 715 C C . PRO A 1 88 ? -0.519 8.084 -7.224 1.00 90.69 88 PRO A C 1
ATOM 717 O O . PRO A 1 88 ? 0.171 8.780 -7.962 1.00 90.69 88 PRO A O 1
ATOM 720 N N . GLY A 1 89 ? -0.249 7.967 -5.930 1.00 87.50 89 GLY A N 1
ATOM 721 C CA . GLY A 1 89 ? 0.798 8.732 -5.272 1.00 87.50 89 GLY A CA 1
ATOM 722 C C . GLY A 1 89 ? 1.121 8.208 -3.878 1.00 87.50 89 GLY A C 1
ATOM 723 O O . GLY A 1 89 ? 0.639 7.146 -3.476 1.00 87.50 89 GLY A O 1
ATOM 724 N N . PRO A 1 90 ? 1.936 8.953 -3.127 1.00 89.56 90 PRO A N 1
ATOM 725 C CA . PRO A 1 90 ? 2.688 8.380 -2.029 1.00 89.56 90 PRO A CA 1
ATOM 726 C C . PRO A 1 90 ? 1.869 8.284 -0.733 1.00 89.56 90 PRO A C 1
ATOM 728 O O . PRO A 1 90 ? 0.706 8.693 -0.646 1.00 89.56 90 PRO A O 1
ATOM 731 N N . THR A 1 91 ? 2.507 7.730 0.295 1.00 87.88 91 THR A N 1
ATOM 732 C CA . THR A 1 91 ? 1.910 7.304 1.566 1.00 87.88 91 THR A CA 1
ATOM 733 C C . THR A 1 91 ? 1.040 8.364 2.249 1.00 87.88 91 THR A C 1
ATOM 735 O O . THR A 1 91 ? -0.122 8.091 2.550 1.00 87.88 91 THR A O 1
ATOM 738 N N . ILE A 1 92 ? 1.561 9.571 2.493 1.00 85.81 92 ILE A N 1
ATOM 739 C CA . ILE A 1 92 ? 0.906 10.570 3.365 1.00 85.81 92 ILE A CA 1
ATOM 740 C C . ILE A 1 92 ? -0.464 11.007 2.829 1.00 85.81 92 ILE A C 1
ATOM 742 O O . ILE A 1 92 ? -1.436 11.074 3.579 1.00 85.81 92 ILE A O 1
ATOM 746 N N . CYS A 1 93 ? -0.574 11.261 1.527 1.00 87.75 93 CYS A N 1
ATOM 747 C CA . CYS A 1 93 ? -1.827 11.730 0.942 1.00 87.75 93 CYS A CA 1
ATOM 748 C C . CYS A 1 93 ? -2.922 10.654 0.964 1.00 87.75 93 CYS A C 1
ATOM 750 O O . CYS A 1 93 ? -4.084 10.967 1.213 1.00 87.75 93 CYS A O 1
ATOM 752 N N . ASN A 1 94 ? -2.564 9.388 0.730 1.00 90.62 94 ASN A N 1
ATOM 753 C CA . ASN A 1 94 ? -3.525 8.285 0.772 1.00 90.62 94 ASN A CA 1
ATOM 754 C C . ASN A 1 94 ? -3.962 7.943 2.205 1.00 90.62 94 ASN A C 1
ATOM 756 O O . ASN A 1 94 ? -5.124 7.588 2.406 1.00 90.62 94 ASN A O 1
ATOM 760 N N . ARG A 1 95 ? -3.091 8.115 3.209 1.00 88.06 95 ARG A N 1
ATOM 761 C CA . ARG A 1 95 ? -3.510 8.005 4.615 1.00 88.06 95 ARG A CA 1
ATOM 762 C C . ARG A 1 95 ? -4.487 9.125 5.003 1.00 88.06 95 ARG A C 1
ATOM 764 O O . ARG A 1 95 ? -5.559 8.823 5.524 1.00 88.06 95 ARG A O 1
ATOM 771 N N . ALA A 1 96 ? -4.229 10.364 4.572 1.00 86.81 96 ALA A N 1
ATOM 772 C CA . ALA A 1 96 ? -5.173 11.472 4.744 1.00 86.81 96 ALA A CA 1
ATOM 773 C C . ALA A 1 96 ? -6.559 11.172 4.149 1.00 86.81 96 ALA A C 1
ATOM 775 O O . ALA A 1 96 ? -7.582 11.413 4.793 1.00 86.81 96 ALA A O 1
ATOM 776 N N . PHE A 1 97 ? -6.622 10.555 2.965 1.00 90.81 97 PHE A N 1
ATOM 777 C CA . PHE A 1 97 ? -7.890 10.072 2.413 1.00 90.81 97 PHE A CA 1
ATOM 778 C C . PHE A 1 97 ? -8.569 9.019 3.296 1.00 90.81 97 PHE A C 1
ATOM 780 O O . PHE A 1 97 ? -9.775 9.122 3.520 1.00 90.81 97 PHE A O 1
ATOM 787 N N . ALA A 1 98 ? -7.823 8.051 3.833 1.00 89.38 98 ALA A N 1
ATOM 788 C CA . ALA A 1 98 ? -8.377 7.009 4.698 1.00 89.38 98 ALA A CA 1
ATOM 789 C C . ALA A 1 98 ? -9.010 7.577 5.981 1.00 89.38 98 ALA A C 1
ATOM 791 O O . ALA A 1 98 ? -10.030 7.069 6.447 1.00 89.38 98 ALA A O 1
ATOM 792 N N . HIS A 1 99 ? -8.445 8.650 6.541 1.00 87.19 99 HIS A N 1
ATOM 793 C CA . HIS A 1 99 ? -8.917 9.221 7.803 1.00 87.19 99 HIS A CA 1
ATOM 794 C C . HIS A 1 99 ? -9.869 10.417 7.646 1.00 87.19 99 HIS A C 1
ATOM 796 O O . HIS A 1 99 ? -10.733 10.614 8.505 1.00 87.19 99 HIS A O 1
ATOM 802 N N . TYR A 1 100 ? -9.745 11.212 6.581 1.00 88.44 100 TYR A N 1
ATOM 803 C CA . TYR A 1 100 ? -10.490 12.466 6.385 1.00 88.44 100 TYR A CA 1
ATOM 804 C C . TYR A 1 100 ? -11.349 12.494 5.115 1.00 88.44 100 TYR A C 1
ATOM 806 O O . TYR A 1 100 ? -12.164 13.405 4.956 1.00 88.44 100 TYR A O 1
ATOM 814 N N . GLY A 1 101 ? -11.190 11.526 4.209 1.00 90.12 101 GLY A N 1
ATOM 815 C CA . GLY A 1 101 ? -11.858 11.518 2.904 1.00 90.12 101 GLY A CA 1
ATOM 816 C C . GLY A 1 101 ? -11.295 12.540 1.907 1.00 90.12 101 GLY A C 1
ATOM 817 O O . GLY A 1 101 ? -11.922 12.799 0.884 1.00 90.12 101 GLY A O 1
ATOM 818 N N . THR A 1 102 ? -10.139 13.149 2.192 1.00 89.44 102 THR A N 1
ATOM 819 C CA . THR A 1 102 ? -9.452 14.111 1.316 1.00 89.44 102 THR A CA 1
ATOM 820 C C . THR A 1 102 ? -7.958 14.182 1.647 1.00 89.44 102 THR A C 1
ATOM 822 O O . THR A 1 102 ? -7.573 13.947 2.788 1.00 89.44 102 THR A O 1
ATOM 825 N N . SER A 1 103 ? -7.124 14.560 0.674 1.00 88.00 103 SER A N 1
ATOM 826 C CA . SER A 1 103 ? -5.711 14.912 0.888 1.00 88.00 103 SER A CA 1
ATOM 827 C C . SER A 1 103 ? -5.472 16.415 1.075 1.00 88.00 103 SER A C 1
ATOM 829 O O . SER A 1 103 ? -4.325 16.853 1.081 1.00 88.00 103 SER A O 1
ATOM 831 N N . PHE A 1 104 ? -6.525 17.236 1.176 1.00 88.00 104 PHE A N 1
ATOM 832 C CA . PHE A 1 104 ? -6.416 18.700 1.320 1.00 88.00 104 PHE A CA 1
ATOM 833 C C . PHE A 1 104 ? -5.668 19.377 0.159 1.00 88.00 104 PHE A C 1
ATOM 835 O O . PHE A 1 104 ? -4.949 20.360 0.342 1.00 88.00 104 PHE A O 1
ATOM 842 N N . GLY A 1 105 ? -5.805 18.819 -1.047 1.00 88.00 105 GLY A N 1
ATOM 843 C CA . GLY A 1 105 ? -5.091 19.289 -2.236 1.00 88.00 105 GLY A CA 1
ATOM 844 C C . GLY A 1 105 ? -3.608 18.905 -2.266 1.00 88.00 105 GLY A C 1
ATOM 845 O O . GLY A 1 105 ? -2.868 19.419 -3.100 1.00 88.00 105 GLY A O 1
ATOM 846 N N . LYS A 1 106 ? -3.153 18.019 -1.371 1.00 86.56 106 LYS A N 1
ATOM 847 C CA . LYS A 1 106 ? -1.784 17.492 -1.362 1.00 86.56 106 LYS A CA 1
ATOM 848 C C . LYS A 1 106 ? -1.676 16.249 -2.243 1.00 86.56 106 LYS A C 1
ATOM 850 O O . LYS A 1 106 ? -2.606 15.445 -2.321 1.00 86.56 106 LYS A O 1
ATOM 855 N N . VAL A 1 107 ? -0.525 16.108 -2.896 1.00 87.50 107 VAL A N 1
ATOM 856 C CA . VAL A 1 107 ? -0.200 14.983 -3.795 1.00 87.50 107 VAL A CA 1
ATOM 857 C C . VAL A 1 107 ? 1.200 14.398 -3.550 1.00 87.50 107 VAL A C 1
ATOM 859 O O . VAL A 1 107 ? 1.630 13.504 -4.273 1.00 87.50 107 VAL A O 1
ATOM 862 N N . GLY A 1 108 ? 1.920 14.903 -2.543 1.00 85.94 108 GLY A N 1
ATOM 863 C CA . GLY A 1 108 ? 3.305 14.536 -2.232 1.00 85.94 108 GLY A CA 1
ATOM 864 C C . GLY A 1 108 ? 3.485 13.922 -0.841 1.00 85.94 108 GLY A C 1
ATOM 865 O O . GLY A 1 108 ? 2.519 13.600 -0.151 1.00 85.94 108 GLY A O 1
ATOM 866 N N . MET A 1 109 ? 4.746 13.779 -0.432 1.00 85.06 109 MET A N 1
ATOM 867 C CA . MET A 1 109 ? 5.147 13.345 0.917 1.00 85.06 109 MET A CA 1
ATOM 868 C C . MET A 1 109 ? 5.382 14.520 1.879 1.00 85.06 109 MET A C 1
ATOM 870 O O . MET A 1 109 ? 5.911 14.332 2.972 1.00 85.06 109 MET A O 1
ATOM 874 N N . ASP A 1 110 ? 5.004 15.737 1.485 1.00 80.81 110 ASP A N 1
ATOM 875 C CA . ASP A 1 110 ? 5.160 16.903 2.344 1.00 80.81 110 ASP A CA 1
ATOM 876 C C . ASP A 1 110 ? 4.287 16.793 3.588 1.00 80.81 110 ASP A C 1
ATOM 878 O O . ASP A 1 110 ? 3.102 16.453 3.534 1.00 80.81 110 ASP A O 1
ATOM 882 N N . LEU A 1 111 ? 4.880 17.178 4.709 1.00 73.12 111 LEU A N 1
ATOM 883 C CA . LEU A 1 111 ? 4.170 17.392 5.952 1.00 73.12 111 LEU A CA 1
ATOM 884 C C . LEU A 1 111 ? 3.117 18.489 5.822 1.00 73.12 111 LEU A C 1
ATOM 886 O O . LEU A 1 111 ? 3.370 19.553 5.254 1.00 73.12 111 LEU A O 1
ATOM 890 N N . PHE A 1 112 ? 1.961 18.278 6.447 1.00 71.75 112 PHE A N 1
ATOM 891 C CA . PHE A 1 112 ? 0.968 19.331 6.611 1.00 71.75 112 PHE A CA 1
ATOM 892 C C . PHE A 1 112 ? 0.203 19.203 7.927 1.00 71.75 112 PHE A C 1
ATOM 894 O O . PHE A 1 112 ? -0.007 18.116 8.466 1.00 71.75 112 PHE A O 1
ATOM 901 N N . TYR A 1 113 ? -0.229 20.355 8.430 1.00 73.06 113 TYR A N 1
ATOM 902 C CA . TYR A 1 113 ? -1.077 20.460 9.609 1.00 73.06 113 TYR A CA 1
ATOM 903 C C . TYR A 1 113 ? -2.531 20.581 9.180 1.00 73.06 113 TYR A C 1
ATOM 905 O O . TYR A 1 113 ? -2.855 21.326 8.253 1.00 73.06 113 TYR A O 1
ATOM 913 N N . ILE A 1 114 ? -3.400 19.839 9.858 1.00 72.81 114 ILE A N 1
ATOM 914 C CA . ILE A 1 114 ? -4.834 19.868 9.612 1.00 72.81 114 ILE A CA 1
ATOM 915 C C . ILE A 1 114 ? -5.432 20.815 10.639 1.00 72.81 114 ILE A C 1
ATOM 917 O O . ILE A 1 114 ? -5.430 20.539 11.836 1.00 72.81 114 ILE A O 1
ATOM 921 N N . THR A 1 115 ? -5.918 21.950 10.159 1.00 70.00 115 THR A N 1
ATOM 922 C CA . THR A 1 115 ? -6.662 22.911 10.967 1.00 70.00 115 THR A CA 1
ATOM 923 C C . THR A 1 115 ? -8.157 22.752 10.712 1.00 70.00 115 THR A C 1
ATOM 925 O O . THR A 1 115 ? -8.577 22.170 9.708 1.00 70.00 115 THR A O 1
ATOM 928 N N . GLU A 1 116 ? -8.985 23.310 11.592 1.00 71.06 116 GLU A N 1
ATOM 929 C CA . GLU A 1 116 ? -10.410 23.498 11.301 1.00 71.06 116 GLU A CA 1
ATOM 930 C C . GLU A 1 116 ? -10.601 24.156 9.913 1.00 71.06 116 GLU A C 1
ATOM 932 O O . GLU A 1 116 ? -9.768 24.978 9.508 1.00 71.06 116 GLU A O 1
ATOM 937 N N . PRO A 1 117 ? -11.658 23.800 9.153 1.00 80.31 117 PRO A N 1
ATOM 938 C CA . PRO A 1 117 ? -12.841 23.024 9.555 1.00 80.31 117 PRO A CA 1
ATOM 939 C C . PRO A 1 117 ? -12.774 21.503 9.274 1.00 80.31 117 PRO A C 1
ATOM 941 O O . PRO A 1 117 ? -13.811 20.833 9.191 1.00 80.31 117 PRO A O 1
ATOM 944 N N . PHE A 1 118 ? -11.589 20.931 9.037 1.00 82.94 118 PHE A N 1
ATOM 945 C CA . PHE A 1 118 ? -11.470 19.551 8.559 1.00 82.94 118 PHE A CA 1
ATOM 946 C C . PHE A 1 118 ? -11.553 18.505 9.679 1.00 82.94 118 PHE A C 1
ATOM 948 O O . PHE A 1 118 ? -10.679 18.408 10.534 1.00 82.94 118 PHE A O 1
ATOM 955 N N . LYS A 1 119 ? -12.582 17.651 9.624 1.00 85.56 119 LYS A N 1
ATOM 956 C CA . LYS A 1 119 ? -12.839 16.610 10.634 1.00 85.56 119 LYS A CA 1
ATOM 957 C C . LYS A 1 119 ? -12.592 15.207 10.092 1.00 85.56 119 LYS A C 1
ATOM 959 O O . LYS A 1 119 ? -13.218 14.822 9.097 1.00 85.56 119 LYS A O 1
ATOM 964 N N . SER A 1 120 ? -11.758 14.438 10.795 1.00 86.56 120 SER A N 1
ATOM 965 C CA . SER A 1 120 ? -11.557 13.010 10.520 1.00 86.56 120 SER A CA 1
ATOM 966 C C . SER A 1 120 ? -12.808 12.192 10.838 1.00 86.56 120 SER A C 1
ATOM 968 O O . SER A 1 120 ? -13.718 12.655 11.537 1.00 86.56 120 SER A O 1
ATOM 970 N N . VAL A 1 121 ? -12.841 10.944 10.372 1.00 89.44 121 VAL A N 1
ATOM 971 C CA . VAL A 1 121 ? -13.881 9.973 10.733 1.00 89.44 121 VAL A CA 1
ATOM 972 C C . VAL A 1 121 ? -14.013 9.826 12.253 1.00 89.44 121 VAL A C 1
ATOM 974 O O . VAL A 1 121 ? -15.125 9.803 12.769 1.00 89.44 121 VAL A O 1
ATOM 977 N N . TYR A 1 122 ? -12.904 9.853 12.995 1.00 88.38 122 TYR A N 1
ATOM 978 C CA . TYR A 1 122 ? -12.908 9.717 14.455 1.00 88.38 122 TYR A CA 1
ATOM 979 C C . TYR A 1 122 ? -13.559 10.910 15.155 1.00 88.38 122 TYR A C 1
ATOM 981 O O . TYR A 1 122 ? -14.426 10.717 16.005 1.00 88.38 122 TYR A O 1
ATOM 989 N N . HIS A 1 123 ? -13.218 12.137 14.742 1.00 85.88 123 HIS A N 1
ATOM 990 C CA . HIS A 1 123 ? -13.868 13.350 15.250 1.00 85.88 123 HIS A CA 1
ATOM 991 C C . HIS A 1 123 ? -15.377 13.316 15.003 1.00 85.88 123 HIS A C 1
ATOM 993 O O . HIS A 1 123 ? -16.166 13.702 15.862 1.00 85.88 123 HIS A O 1
ATO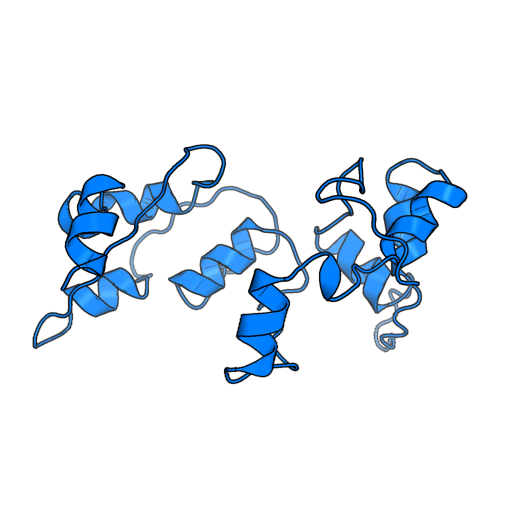M 999 N N . ARG A 1 124 ? -15.794 12.828 13.829 1.00 90.25 124 ARG A N 1
ATOM 1000 C CA . ARG A 1 124 ? -17.214 12.687 13.486 1.00 90.25 124 ARG A CA 1
ATOM 1001 C C . ARG A 1 124 ? -17.911 11.649 14.365 1.00 90.25 124 ARG A C 1
ATOM 1003 O O . ARG A 1 124 ? -19.037 11.895 14.780 1.00 90.25 124 ARG A O 1
ATOM 1010 N N . MET A 1 125 ? -17.247 10.537 14.679 1.00 91.38 125 MET A N 1
ATOM 1011 C CA . MET A 1 125 ? -17.782 9.494 15.559 1.00 91.38 125 MET A CA 1
ATOM 1012 C C . MET A 1 125 ? -18.027 10.013 16.983 1.00 91.38 125 MET A C 1
ATOM 1014 O O . MET A 1 125 ? -19.133 9.862 17.505 1.00 91.38 125 MET A O 1
ATOM 1018 N N . ILE A 1 126 ? -17.044 10.682 17.592 1.00 90.38 126 ILE A N 1
ATOM 1019 C CA . ILE A 1 126 ? -17.173 11.176 18.975 1.00 90.38 126 ILE A CA 1
ATOM 1020 C C . ILE A 1 126 ? -18.092 12.401 19.097 1.00 90.38 126 ILE A C 1
ATOM 1022 O O . ILE A 1 126 ? -18.687 12.612 20.151 1.00 90.38 126 ILE A O 1
ATOM 1026 N N . ALA A 1 127 ? -18.245 13.184 18.023 1.00 90.12 127 ALA A N 1
ATOM 1027 C CA . ALA A 1 127 ? -19.159 14.327 17.972 1.00 90.12 127 ALA A CA 1
ATOM 1028 C C . ALA A 1 127 ? -20.603 13.952 17.584 1.00 90.12 127 ALA A C 1
ATOM 1030 O O . ALA A 1 127 ? -21.477 14.820 17.584 1.00 90.12 127 ALA A O 1
ATOM 1031 N N . ALA A 1 128 ? -20.867 12.694 17.213 1.00 94.81 128 ALA A N 1
ATOM 1032 C CA . ALA A 1 128 ? -22.210 12.236 16.871 1.00 94.81 128 ALA A CA 1
ATOM 1033 C C . ALA A 1 128 ? -23.162 12.310 18.080 1.00 94.81 128 ALA A C 1
ATOM 1035 O O . ALA A 1 128 ? -22.732 12.283 19.231 1.00 94.81 128 ALA A O 1
ATOM 1036 N N . ASN A 1 129 ? -24.472 12.356 17.820 1.00 95.44 129 ASN A N 1
ATOM 1037 C CA . ASN A 1 129 ? -25.501 12.242 18.853 1.00 95.44 129 ASN A CA 1
ATOM 1038 C C . ASN A 1 129 ? -26.501 11.120 18.485 1.00 95.44 129 ASN A C 1
ATOM 1040 O O . ASN A 1 129 ? -27.223 11.279 17.500 1.00 95.44 129 ASN A O 1
ATOM 1044 N N . PRO A 1 130 ? -26.551 9.994 19.227 1.00 94.75 130 PRO A N 1
ATOM 1045 C CA . PRO A 1 130 ? -25.716 9.687 20.387 1.00 94.75 130 PRO A CA 1
ATOM 1046 C C . PRO A 1 130 ? -24.241 9.500 20.002 1.00 94.75 130 PRO A C 1
ATOM 1048 O O . PRO A 1 130 ? -23.925 9.044 18.898 1.00 94.75 130 PRO A O 1
ATOM 1051 N N . LYS A 1 131 ? -23.352 9.849 20.937 1.00 94.50 131 LYS A N 1
ATOM 1052 C CA . LYS A 1 131 ? -21.896 9.715 20.802 1.00 94.50 131 LYS A CA 1
ATOM 1053 C C . LYS A 1 131 ? -21.510 8.287 20.423 1.00 94.50 131 LYS A C 1
ATOM 1055 O O . LYS A 1 131 ? -22.053 7.329 20.975 1.00 94.50 131 LYS A O 1
ATOM 1060 N N . ARG A 1 132 ? -20.558 8.139 19.497 1.00 93.00 132 ARG A N 1
ATOM 1061 C CA . ARG A 1 132 ? -19.962 6.847 19.128 1.00 93.00 132 ARG A CA 1
ATOM 1062 C C . ARG A 1 132 ? -18.540 6.738 19.671 1.00 93.00 132 ARG A C 1
ATOM 1064 O O . ARG A 1 132 ? -17.887 7.745 19.933 1.00 93.00 132 ARG A O 1
ATOM 1071 N N . THR A 1 133 ? -18.072 5.508 19.842 1.00 89.56 133 THR A N 1
ATOM 1072 C CA . THR A 1 133 ? -16.710 5.209 20.290 1.00 89.56 133 THR A CA 1
ATOM 1073 C C . THR A 1 133 ? -15.777 5.034 19.094 1.00 89.56 133 THR A C 1
ATOM 1075 O O . THR A 1 133 ? -16.182 4.556 18.035 1.00 89.56 133 THR A O 1
ATOM 1078 N N . ALA A 1 134 ? -14.520 5.435 19.264 1.00 88.50 134 ALA A N 1
ATOM 1079 C CA . ALA A 1 134 ? -13.435 5.174 18.330 1.00 88.50 134 ALA A CA 1
ATOM 1080 C C . ALA A 1 134 ? -12.118 5.118 19.112 1.00 88.50 134 ALA A C 1
ATOM 1082 O O . ALA A 1 134 ? -11.933 5.899 20.042 1.00 88.50 134 ALA A O 1
ATOM 1083 N N . LYS A 1 135 ? -11.216 4.210 18.732 1.00 87.38 135 LYS A N 1
ATOM 1084 C CA . LYS A 1 135 ? -9.864 4.111 19.290 1.00 87.38 135 LYS A CA 1
ATOM 1085 C C . LYS A 1 135 ? -8.864 3.785 18.189 1.00 87.38 135 LYS A C 1
ATOM 1087 O O . LYS A 1 135 ? -9.154 3.006 17.285 1.00 87.38 135 LYS A O 1
ATOM 1092 N N . LEU A 1 136 ? -7.688 4.386 18.297 1.00 84.06 136 LEU A N 1
ATOM 1093 C CA . LEU A 1 136 ? -6.523 4.159 17.463 1.00 84.06 136 LEU A CA 1
ATOM 1094 C C . LEU A 1 136 ? -5.471 3.445 18.301 1.00 84.06 136 LEU A C 1
ATOM 1096 O O . LEU A 1 136 ? -4.944 4.013 19.259 1.00 84.06 136 LEU A O 1
ATOM 1100 N N . TYR A 1 137 ? -5.165 2.210 17.924 1.00 85.12 137 TYR A N 1
ATOM 1101 C CA . TYR A 1 137 ? -4.066 1.450 18.502 1.00 85.12 137 TYR A CA 1
ATOM 1102 C C . TYR A 1 137 ? -2.895 1.513 17.532 1.00 85.12 137 TYR A C 1
ATOM 1104 O O . TYR A 1 137 ? -3.030 1.164 16.360 1.00 85.12 137 TYR A O 1
ATOM 1112 N N . TYR A 1 138 ? -1.752 1.985 18.012 1.00 75.25 138 TYR A N 1
ATOM 1113 C CA . TYR A 1 138 ? -0.517 2.035 17.241 1.00 75.25 138 TYR A CA 1
ATOM 1114 C C . TYR A 1 138 ? 0.618 1.497 18.108 1.00 75.25 138 TYR A C 1
ATOM 1116 O O . TYR A 1 138 ? 0.603 1.662 19.328 1.00 75.25 138 TYR A O 1
ATOM 1124 N N . TYR A 1 139 ? 1.573 0.813 17.480 1.00 67.62 139 TYR A N 1
ATOM 1125 C CA . TYR A 1 139 ? 2.630 0.105 18.205 1.00 67.62 139 TYR A CA 1
ATOM 1126 C C . TYR A 1 139 ? 4.008 0.770 18.069 1.00 67.62 139 TYR A C 1
ATOM 1128 O O . TYR A 1 139 ? 4.844 0.598 18.953 1.00 67.62 139 TYR A O 1
ATOM 1136 N N . ASP A 1 140 ? 4.246 1.561 17.015 1.00 63.78 140 ASP A N 1
ATOM 1137 C CA . ASP A 1 140 ? 5.549 2.186 16.782 1.00 63.78 140 ASP A CA 1
ATOM 1138 C C . ASP A 1 140 ? 5.453 3.598 16.161 1.00 63.78 140 ASP A C 1
ATOM 1140 O O . ASP A 1 140 ? 4.484 3.941 15.476 1.00 63.78 140 ASP A O 1
ATOM 1144 N N . VAL A 1 141 ? 6.478 4.424 16.409 1.00 56.56 141 VAL A N 1
ATOM 1145 C CA . VAL A 1 141 ? 6.556 5.839 15.988 1.00 56.56 141 VAL A CA 1
ATOM 1146 C C . VAL A 1 141 ? 6.937 6.000 14.506 1.00 56.56 141 VAL A C 1
ATOM 1148 O O . VAL A 1 141 ? 6.588 7.003 13.887 1.00 56.56 141 VAL A O 1
ATOM 1151 N N . ALA A 1 142 ? 7.609 5.019 13.903 1.00 56.47 142 ALA A N 1
ATOM 1152 C CA . ALA A 1 142 ? 7.978 5.041 12.487 1.00 56.47 142 ALA A CA 1
ATOM 1153 C C . ALA A 1 142 ? 6.757 4.808 11.577 1.00 56.47 142 ALA A C 1
ATOM 1155 O O . ALA A 1 142 ? 6.575 5.527 10.602 1.00 56.47 142 ALA A O 1
ATOM 1156 N N . SER A 1 143 ? 5.856 3.894 11.941 1.00 55.09 143 SER A N 1
ATOM 1157 C CA . SER A 1 143 ? 4.552 3.649 11.312 1.00 55.09 143 SER A CA 1
ATOM 1158 C C . SER A 1 143 ? 3.532 4.748 11.611 1.00 55.09 143 SER A C 1
ATOM 1160 O O . SER A 1 143 ? 2.552 4.904 10.873 1.00 55.09 143 SER A O 1
ATOM 1162 N N . SER A 1 144 ? 3.775 5.526 12.673 1.00 57.41 144 SER A N 1
ATOM 1163 C CA . SER A 1 144 ? 2.969 6.679 13.096 1.00 57.41 144 SER A CA 1
ATOM 1164 C C . SER A 1 144 ? 3.070 7.885 12.162 1.00 57.41 144 SER A C 1
ATOM 1166 O O . SER A 1 144 ? 2.473 8.908 12.498 1.00 57.41 144 SER A O 1
ATOM 1168 N N . THR A 1 145 ? 3.821 7.791 11.046 1.00 53.12 145 THR A N 1
ATOM 1169 C CA . THR A 1 145 ? 4.157 8.881 10.110 1.00 53.12 145 THR A CA 1
ATOM 1170 C C . THR A 1 145 ? 3.113 9.998 10.103 1.00 53.12 145 THR A C 1
ATOM 1172 O O . THR A 1 145 ? 2.132 9.940 9.365 1.00 53.12 145 THR A O 1
ATOM 1175 N N . MET A 1 146 ? 3.370 11.002 10.948 1.00 53.78 146 MET A N 1
ATOM 1176 C CA . MET A 1 146 ? 2.933 12.400 10.905 1.00 53.78 146 MET A CA 1
ATOM 1177 C C . MET A 1 146 ? 1.437 12.741 10.955 1.00 53.78 146 MET A C 1
ATOM 1179 O O . MET A 1 146 ? 1.081 13.774 11.518 1.00 53.78 146 MET A O 1
ATOM 1183 N N . GLU A 1 147 ? 0.544 11.905 10.439 1.00 54.50 147 GLU A N 1
ATOM 1184 C CA . GLU A 1 147 ? -0.901 12.134 10.517 1.00 54.50 147 GLU A CA 1
ATOM 1185 C C . GLU A 1 147 ? -1.418 12.032 11.958 1.00 54.50 147 GLU A C 1
ATOM 1187 O O . GLU A 1 147 ? -2.369 12.716 12.346 1.00 54.50 147 GLU A O 1
ATOM 1192 N N . ILE A 1 148 ? -0.710 11.259 12.788 1.00 55.31 148 ILE A N 1
ATOM 1193 C CA . ILE A 1 148 ? -1.008 11.130 14.209 1.00 55.31 148 ILE A CA 1
ATOM 1194 C C . ILE A 1 148 ? -0.894 12.476 14.932 1.00 55.31 148 ILE A C 1
ATOM 1196 O O . ILE A 1 148 ? -1.711 12.720 15.806 1.00 55.31 148 ILE A O 1
ATOM 1200 N N . VAL A 1 149 ? -0.005 13.403 14.546 1.00 54.72 149 VAL A N 1
ATOM 1201 C CA . VAL A 1 149 ? 0.198 14.656 15.309 1.00 54.72 149 VAL A CA 1
ATOM 1202 C C . VAL A 1 149 ? -1.089 15.488 15.422 1.00 54.72 149 VAL A C 1
ATOM 1204 O O . VAL A 1 149 ? -1.365 16.042 16.483 1.00 54.72 149 VAL A O 1
ATOM 1207 N N . ASN A 1 150 ? -1.928 15.508 14.378 1.00 57.25 150 ASN A N 1
ATOM 1208 C CA . ASN A 1 150 ? -3.243 16.163 14.435 1.00 57.25 150 ASN A CA 1
ATOM 1209 C C . ASN A 1 150 ? -4.303 15.289 15.126 1.00 57.25 150 ASN A C 1
ATOM 1211 O O . ASN A 1 150 ? -5.214 15.812 15.761 1.00 57.25 150 ASN A O 1
ATOM 1215 N N . LEU A 1 151 ? -4.187 13.960 15.045 1.00 59.34 151 LEU A N 1
ATOM 1216 C CA . LEU A 1 151 ? -5.081 13.042 15.752 1.00 59.34 151 LEU A CA 1
ATOM 1217 C C . LEU A 1 151 ? -4.863 13.089 17.278 1.00 59.34 151 LEU A C 1
ATOM 1219 O O . LEU A 1 151 ? -5.847 12.985 18.008 1.00 59.34 151 LEU A O 1
ATOM 1223 N N . LEU A 1 152 ? -3.631 13.332 17.762 1.00 58.94 152 LEU A N 1
ATOM 1224 C CA . LEU A 1 152 ? -3.256 13.411 19.190 1.00 58.94 152 LEU A CA 1
ATOM 1225 C C . LEU A 1 152 ? -3.998 14.501 19.979 1.00 58.94 152 LEU A C 1
ATOM 1227 O O . LEU A 1 152 ? -4.005 14.454 21.207 1.00 58.94 152 LEU A O 1
ATOM 1231 N N . GLN A 1 153 ? -4.645 15.458 19.308 1.00 62.09 153 GLN A N 1
ATOM 1232 C CA . GLN A 1 153 ? -5.364 16.559 19.960 1.00 62.09 153 GLN A CA 1
ATOM 1233 C C . GLN A 1 153 ? -6.476 16.090 20.914 1.00 62.09 153 GLN A C 1
ATOM 1235 O O . GLN A 1 153 ? -6.786 16.797 21.866 1.00 62.09 153 GLN A O 1
ATOM 1240 N N . ASN A 1 154 ? -7.038 14.893 20.703 1.00 65.25 154 ASN A N 1
ATOM 1241 C CA . ASN A 1 154 ? -8.057 14.303 21.582 1.00 65.25 154 ASN A CA 1
ATOM 1242 C C . ASN A 1 154 ? -7.516 13.111 22.381 1.00 65.25 154 ASN A C 1
ATOM 1244 O O . ASN A 1 154 ? -8.230 12.135 22.621 1.00 65.25 154 ASN A O 1
ATOM 1248 N N . GLN A 1 155 ? -6.241 13.138 22.768 1.00 66.25 155 GLN A N 1
ATOM 1249 C CA . GLN A 1 155 ? -5.757 12.210 23.783 1.00 66.25 155 GLN A CA 1
ATOM 1250 C C . GLN A 1 155 ? -6.376 12.526 25.157 1.00 66.25 155 GLN A C 1
ATOM 1252 O O . GLN A 1 155 ? -6.541 13.696 25.499 1.00 66.25 155 GLN A O 1
ATOM 1257 N N . PRO A 1 156 ? -6.702 11.505 25.970 1.00 72.81 156 PRO A N 1
ATOM 1258 C CA . PRO A 1 156 ? -6.535 10.070 25.712 1.00 72.81 156 PRO A CA 1
ATOM 1259 C C . PRO A 1 156 ? -7.728 9.413 24.991 1.00 72.81 156 PRO A C 1
ATOM 1261 O O . PRO A 1 156 ? -7.697 8.214 24.748 1.00 72.81 156 PRO A O 1
ATOM 1264 N N . GLU A 1 157 ? -8.785 10.155 24.657 1.00 83.25 157 GLU A N 1
ATOM 1265 C CA . GLU A 1 157 ? -10.052 9.592 24.172 1.00 83.25 157 GLU A CA 1
ATOM 1266 C C . GLU A 1 157 ? -9.914 8.725 22.908 1.00 83.25 157 GLU A C 1
ATOM 1268 O O . GLU A 1 157 ? -10.559 7.682 22.816 1.00 83.25 157 GLU A O 1
ATOM 1273 N N . LEU A 1 158 ? -9.071 9.130 21.954 1.00 83.94 158 LEU A N 1
ATOM 1274 C CA . LEU A 1 158 ? -8.923 8.434 20.670 1.00 83.94 158 LEU A CA 1
ATOM 1275 C C . LEU A 1 158 ? -7.735 7.470 20.591 1.00 83.94 158 LEU A C 1
ATOM 1277 O O . LEU A 1 158 ? -7.594 6.814 19.565 1.00 83.94 158 LEU A O 1
ATOM 1281 N N . PHE A 1 159 ? -6.888 7.354 21.617 1.00 83.62 159 PHE A N 1
ATOM 1282 C CA . PHE A 1 159 ? -5.676 6.527 21.548 1.00 83.62 159 PHE A CA 1
ATOM 1283 C C . PHE A 1 159 ? -5.671 5.434 22.600 1.00 83.62 159 PHE A C 1
ATOM 1285 O O . PHE A 1 159 ? -5.889 5.695 23.781 1.00 83.62 159 PHE A O 1
ATOM 1292 N N . GLY A 1 160 ? -5.390 4.213 22.148 1.00 83.44 160 GLY A N 1
ATOM 1293 C CA . GLY A 1 160 ? -5.290 3.037 22.995 1.00 83.44 160 GLY A CA 1
ATOM 1294 C C . GLY A 1 160 ? -3.870 2.479 23.048 1.00 83.44 160 GLY A C 1
ATOM 1295 O O . GLY A 1 160 ? -3.144 2.498 22.055 1.00 83.44 160 GLY A O 1
ATOM 1296 N N . THR A 1 161 ? -3.484 1.940 24.201 1.00 84.88 161 THR A N 1
ATOM 1297 C CA . THR A 1 161 ? -2.274 1.118 24.339 1.00 84.88 161 THR A CA 1
ATOM 1298 C C . THR A 1 161 ? -2.491 -0.275 23.745 1.00 84.88 161 THR A C 1
ATOM 1300 O O . THR A 1 161 ? -3.626 -0.708 23.550 1.00 84.88 161 THR A O 1
ATOM 1303 N N . TYR A 1 162 ? -1.409 -1.022 23.514 1.00 85.81 162 TYR A N 1
ATOM 1304 C CA . TYR A 1 162 ? -1.521 -2.426 23.104 1.00 85.81 162 TYR A CA 1
ATOM 1305 C C . TYR A 1 162 ? -2.275 -3.283 24.135 1.00 85.81 162 TYR A C 1
ATOM 1307 O O . TYR A 1 162 ? -3.079 -4.123 23.756 1.00 85.81 162 TYR A O 1
ATOM 1315 N N . GLN A 1 163 ? -2.097 -3.028 25.436 1.00 89.00 163 GLN A N 1
ATOM 1316 C CA . GLN A 1 163 ? -2.878 -3.735 26.454 1.00 89.00 163 GLN A CA 1
ATOM 1317 C C . GLN A 1 163 ? -4.376 -3.437 26.316 1.00 89.00 163 GLN A C 1
ATOM 1319 O O . GLN A 1 163 ? -5.184 -4.353 26.328 1.00 89.00 163 GLN A O 1
ATOM 1324 N N . GLN A 1 164 ? -4.745 -2.173 26.092 1.00 88.88 164 GLN A N 1
ATOM 1325 C CA . GLN A 1 164 ? -6.143 -1.806 25.860 1.00 88.88 164 GLN A CA 1
ATOM 1326 C C . GLN A 1 164 ? -6.710 -2.413 24.571 1.00 88.88 164 GLN A C 1
ATOM 1328 O O . GLN A 1 164 ? -7.910 -2.648 24.510 1.00 88.88 164 GLN A O 1
ATOM 1333 N N . PHE A 1 165 ? -5.881 -2.647 23.546 1.00 90.62 165 PHE A N 1
ATOM 1334 C CA . PHE A 1 165 ? -6.296 -3.387 22.353 1.00 90.62 165 PHE A CA 1
ATOM 1335 C C . PHE A 1 165 ? -6.701 -4.818 22.713 1.00 90.62 165 PHE A C 1
ATOM 1337 O O . PHE A 1 165 ? -7.790 -5.239 22.341 1.00 90.62 165 PHE A O 1
ATOM 1344 N N . LEU A 1 166 ? -5.866 -5.527 23.483 1.00 92.19 166 LEU A N 1
ATOM 1345 C CA . LEU A 1 166 ? -6.177 -6.88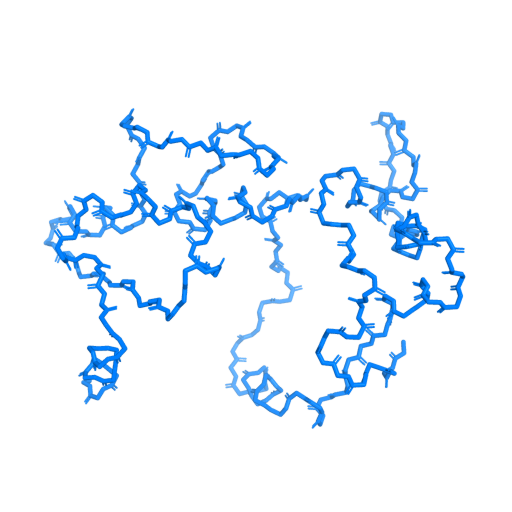2 23.949 1.00 92.19 166 LEU A CA 1
ATOM 1346 C C . LEU A 1 166 ? -7.474 -6.899 24.771 1.00 92.19 166 LEU A C 1
ATOM 1348 O O . LEU A 1 166 ? -8.391 -7.646 24.447 1.00 92.19 166 LEU A O 1
ATOM 1352 N N . ASP A 1 167 ? -7.596 -5.990 25.743 1.00 92.94 167 ASP A N 1
ATOM 1353 C CA . ASP A 1 167 ? -8.780 -5.889 26.605 1.00 92.94 167 ASP A CA 1
ATOM 1354 C C . ASP A 1 167 ? -10.073 -5.560 25.828 1.00 92.94 167 ASP A C 1
ATOM 1356 O O . ASP A 1 167 ? -11.176 -5.862 26.288 1.00 92.94 167 ASP A O 1
ATOM 1360 N N . ASP A 1 168 ? -9.969 -4.874 24.686 1.00 90.94 168 ASP A N 1
ATOM 1361 C CA . ASP A 1 168 ? -11.112 -4.540 23.832 1.00 90.94 168 ASP A CA 1
ATOM 1362 C C . ASP A 1 168 ? -11.441 -5.653 22.817 1.00 90.94 168 ASP A C 1
ATOM 1364 O O . ASP A 1 168 ? -12.594 -5.742 22.404 1.00 90.94 168 ASP A O 1
ATOM 1368 N N . CYS A 1 169 ? -10.484 -6.514 22.448 1.00 90.88 169 CYS A N 1
ATOM 1369 C CA . CYS A 1 169 ? -10.724 -7.710 21.627 1.00 90.88 169 CYS A CA 1
ATOM 1370 C C . CYS A 1 169 ? -11.421 -8.848 22.389 1.00 90.88 169 CYS A C 1
ATOM 1372 O O . CYS A 1 169 ? -12.054 -9.691 21.757 1.00 90.88 169 CYS A O 1
ATOM 1374 N N . ASP A 1 170 ? -11.315 -8.867 23.718 1.00 92.88 170 ASP A N 1
ATOM 1375 C CA . ASP A 1 170 ? -11.928 -9.886 24.582 1.00 92.88 170 ASP A CA 1
ATOM 1376 C C . ASP A 1 170 ? -13.419 -9.621 24.897 1.00 92.88 170 ASP A C 1
ATOM 1378 O O . ASP A 1 170 ? -14.051 -10.402 25.615 1.00 92.88 170 ASP A O 1
ATOM 1382 N N . LYS A 1 171 ? -13.986 -8.516 24.397 1.00 77.44 171 LYS A N 1
ATOM 1383 C CA . LYS A 1 171 ? -15.386 -8.103 24.609 1.00 77.44 171 LYS A CA 1
ATOM 1384 C C . LYS A 1 171 ? -16.274 -8.453 23.423 1.00 77.44 171 LYS A C 1
ATOM 1386 O O . LYS A 1 171 ? -17.443 -8.815 23.689 1.00 77.44 171 LYS A O 1
#

Sequence (171 aa):
EPLAEFQGQLDPDPDHHFPGVDLQIFGGDNGPNRVANMQGFVKSYFTQQHDIEHSHKIMYYFKPEKLPVLTTLATEFAVFNRWFSSIPGPTICNRAFAHYGTSFGKVGMDLFYITEPFKSVYHRMIAANPKRTAKLYYYDVASSTMEIVNLLQNQPELFGTYQQFLDDCDK

pLDDT: mean 88.35, std 11.69, range [53.12, 98.38]

Secondary structure (DSSP, 8-state):
-----STT-S-SPP--SHHHHHHHHHTT--STT-----TTHHHHHHHHH--HHHHHGGG----GGGSHHHHHHHHHS---TT---SSSS-HHHHHHHHHHS--TT--SS------TT---HHHHHHTSSS-----EE---TTTTTTTHHHHGGGTTTTEE-HHHHHHHHT-

Radius of gyration: 19.81 Å; chains: 1; bounding box: 46×44×51 Å

Foldseek 3Di:
DQPDDDPPLLPPDQDQAPVLLVCQQQVPDPDPPTHRPSVRQLVRSCVVPVDNVSSCCSVHDHDCVVVVPVNCCPVVHDDDPPDDQPDSGDDQQSVCCVFQVGSPPDRYLDADDDDPPTHTPQNCQCPDVVHHAAEDEDDDPVVVRRPVVNVCPPPPRHYDYPVVVVVVVVD